Protein AF-A0A1E5LEK3-F1 (afdb_monomer_lite)

pLDDT: mean 75.71, std 10.26, range [44.03, 90.94]

Structure (mmCIF, N/CA/C/O backbone):
data_AF-A0A1E5LEK3-F1
#
_entry.id   AF-A0A1E5LEK3-F1
#
loop_
_atom_site.group_PDB
_atom_site.id
_atom_site.type_symbol
_atom_site.label_atom_id
_atom_site.label_alt_id
_atom_site.label_comp_id
_atom_site.label_asym_id
_atom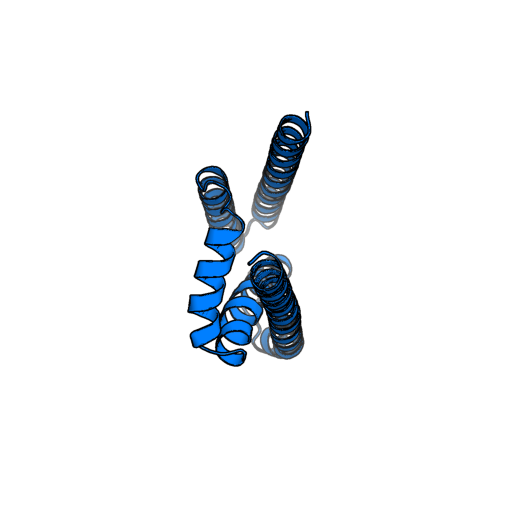_site.label_entity_id
_atom_site.label_seq_id
_atom_site.pdbx_PDB_ins_code
_atom_site.Cartn_x
_atom_site.Cartn_y
_atom_site.Cartn_z
_atom_site.occupancy
_atom_site.B_iso_or_equiv
_atom_site.auth_seq_id
_atom_site.auth_comp_id
_atom_site.auth_asym_id
_atom_site.auth_atom_id
_atom_site.pdbx_PDB_model_num
ATOM 1 N N . MET A 1 1 ? -7.089 25.738 23.384 1.00 48.09 1 MET A N 1
ATOM 2 C CA . MET A 1 1 ? -5.657 25.669 22.978 1.00 48.09 1 MET A CA 1
ATOM 3 C C . MET A 1 1 ? -5.224 24.361 22.296 1.00 48.09 1 MET A C 1
ATOM 5 O O . MET A 1 1 ? -4.418 24.438 21.376 1.00 48.09 1 MET A O 1
ATOM 9 N N . LYS A 1 2 ? -5.741 23.174 22.674 1.00 44.03 2 LYS A N 1
ATOM 10 C CA . LYS A 1 2 ? -5.354 21.883 22.052 1.00 44.03 2 LYS A CA 1
ATOM 11 C C . LYS A 1 2 ? -5.644 21.778 20.539 1.00 44.03 2 LYS A C 1
ATOM 13 O O . LYS A 1 2 ? -4.846 21.173 19.832 1.00 44.03 2 LYS A O 1
ATOM 18 N N . SER A 1 3 ? -6.705 22.406 20.011 1.00 48.34 3 SER A N 1
ATOM 19 C CA . SER A 1 3 ? -7.046 22.269 18.579 1.00 48.34 3 SER A CA 1
ATOM 20 C C . SER A 1 3 ? -6.080 23.002 17.631 1.00 48.34 3 SER A C 1
ATOM 22 O O . SER A 1 3 ? -5.725 22.443 16.598 1.00 48.34 3 SER A O 1
ATOM 24 N N . LYS A 1 4 ? -5.547 24.182 18.001 1.00 53.47 4 LYS A N 1
ATOM 25 C CA . LYS A 1 4 ? -4.559 24.920 17.179 1.00 53.47 4 LYS A CA 1
ATOM 26 C C . LYS A 1 4 ? -3.257 24.130 16.969 1.00 53.47 4 LYS A C 1
ATOM 28 O O . LYS A 1 4 ? -2.760 24.084 15.847 1.00 53.47 4 LYS A O 1
ATOM 33 N N . LYS A 1 5 ? -2.733 23.451 18.004 1.00 55.53 5 LYS A N 1
ATOM 34 C CA . LYS A 1 5 ? -1.518 22.610 17.890 1.00 55.53 5 LYS A CA 1
ATOM 35 C C . LYS A 1 5 ? -1.713 21.419 16.940 1.00 55.53 5 LYS A C 1
ATOM 37 O O . LYS A 1 5 ? -0.793 21.076 16.203 1.00 55.53 5 LYS A O 1
ATOM 42 N N . ILE A 1 6 ? -2.908 20.820 16.914 1.00 57.25 6 ILE A N 1
ATOM 43 C CA . ILE A 1 6 ? -3.228 19.684 16.031 1.00 57.25 6 ILE A CA 1
ATOM 44 C C . ILE A 1 6 ? -3.260 20.129 14.561 1.00 57.25 6 ILE A C 1
ATOM 46 O O . ILE A 1 6 ? -2.740 19.426 13.695 1.00 57.25 6 ILE A O 1
ATOM 50 N N . THR A 1 7 ? -3.811 21.311 14.274 1.00 62.56 7 THR A N 1
ATOM 51 C CA . THR A 1 7 ? -3.875 21.854 12.908 1.00 62.56 7 THR A CA 1
ATOM 52 C C . THR A 1 7 ? -2.491 22.206 12.360 1.00 62.56 7 THR A C 1
ATOM 54 O O . THR A 1 7 ? -2.201 21.908 11.203 1.00 62.56 7 THR A O 1
ATOM 57 N N . VAL A 1 8 ? -1.610 22.777 13.190 1.00 66.62 8 VAL A N 1
ATOM 58 C CA . VAL A 1 8 ? -0.225 23.094 12.795 1.00 66.62 8 VAL A CA 1
ATOM 59 C C . VAL A 1 8 ? 0.570 21.817 12.521 1.00 66.62 8 VAL A C 1
ATOM 61 O O . VAL A 1 8 ? 1.181 21.707 11.463 1.00 66.62 8 VAL A O 1
ATOM 64 N N . ARG A 1 9 ? 0.492 20.810 13.404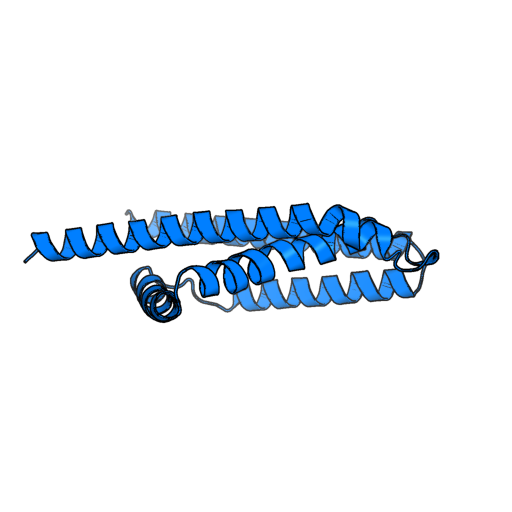 1.00 61.09 9 ARG A N 1
ATOM 65 C CA . ARG A 1 9 ? 1.206 19.534 13.216 1.00 61.09 9 ARG A CA 1
ATOM 66 C C . ARG A 1 9 ? 0.786 18.834 11.920 1.00 61.09 9 ARG A C 1
ATOM 68 O O . ARG A 1 9 ? 1.645 18.373 11.182 1.00 61.09 9 ARG A O 1
ATOM 75 N N . LYS A 1 10 ? -0.514 18.839 11.595 1.00 63.12 10 LYS A N 1
ATOM 76 C CA . LYS A 1 10 ? -1.032 18.290 10.329 1.00 63.12 10 LYS A CA 1
ATOM 77 C C . LYS A 1 10 ? -0.509 19.033 9.098 1.00 63.12 10 LYS A C 1
ATOM 79 O O . LYS A 1 10 ? -0.123 18.374 8.140 1.00 63.12 10 LYS A O 1
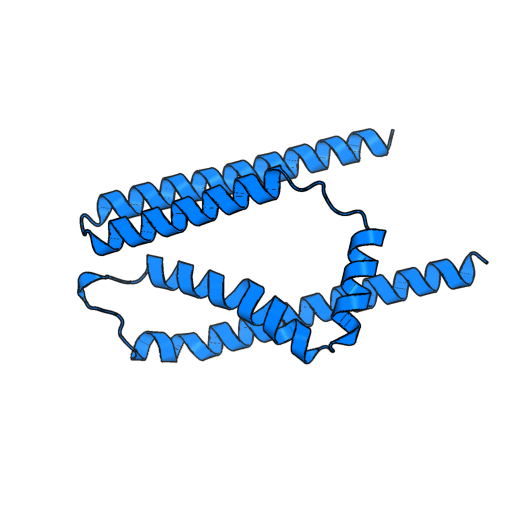ATOM 84 N N . LYS A 1 11 ? -0.460 20.372 9.120 1.00 68.81 11 LYS A N 1
ATOM 85 C CA . LYS A 1 11 ? 0.107 21.165 8.013 1.00 68.81 11 LYS A CA 1
ATOM 86 C C . LYS A 1 11 ? 1.595 20.878 7.809 1.00 68.81 11 LYS A C 1
ATOM 88 O O . LYS A 1 11 ? 2.017 20.706 6.674 1.00 68.81 11 LYS A O 1
ATOM 93 N N . VAL A 1 12 ? 2.360 20.765 8.897 1.00 71.56 12 VAL A N 1
ATOM 94 C CA . VAL A 1 12 ? 3.796 20.446 8.843 1.00 71.56 12 VAL A CA 1
ATOM 95 C C . VAL A 1 12 ? 4.028 19.047 8.270 1.00 71.56 12 VAL A C 1
ATOM 97 O O . VAL A 1 12 ? 4.813 18.907 7.341 1.00 71.56 12 VAL A O 1
ATOM 100 N N . THR A 1 13 ? 3.309 18.021 8.739 1.00 70.56 13 THR A N 1
ATOM 101 C CA . THR A 1 13 ? 3.428 16.659 8.183 1.00 70.56 13 THR A CA 1
ATOM 102 C C . THR A 1 13 ? 3.081 16.618 6.695 1.00 70.56 13 THR A C 1
ATOM 104 O O . THR A 1 13 ? 3.735 15.931 5.920 1.00 70.56 13 THR A O 1
ATOM 107 N N . TRP A 1 14 ? 2.071 17.376 6.277 1.00 68.69 14 TRP A N 1
ATOM 108 C CA . TRP A 1 14 ? 1.647 17.429 4.882 1.00 68.69 14 TRP A CA 1
ATOM 109 C C . TRP A 1 14 ? 2.650 18.175 3.990 1.00 68.69 14 TRP A C 1
ATOM 111 O O . TRP A 1 14 ? 2.920 17.735 2.873 1.00 68.69 14 TRP A O 1
ATOM 121 N N . PHE A 1 15 ? 3.257 19.249 4.503 1.00 73.56 15 PHE A N 1
ATOM 122 C CA . PHE A 1 15 ? 4.357 19.952 3.842 1.00 73.56 15 PHE A CA 1
ATOM 123 C C . PHE A 1 15 ? 5.587 19.048 3.688 1.00 73.56 15 PHE A C 1
ATOM 125 O O . PHE A 1 15 ? 6.107 18.922 2.585 1.00 73.56 15 PHE A O 1
ATOM 132 N N . ILE A 1 16 ? 5.989 18.347 4.755 1.00 74.38 16 ILE A N 1
ATOM 133 C CA . ILE A 1 16 ? 7.103 17.387 4.727 1.00 74.38 16 ILE A CA 1
ATOM 134 C C . ILE A 1 16 ? 6.830 16.270 3.713 1.00 74.38 16 ILE A C 1
ATOM 136 O O . ILE A 1 16 ? 7.683 15.987 2.881 1.00 74.38 16 ILE A O 1
ATOM 140 N N . ASN A 1 17 ? 5.632 15.677 3.718 1.00 67.75 17 ASN A N 1
ATOM 141 C CA . ASN A 1 17 ? 5.278 14.629 2.757 1.00 67.75 17 ASN A CA 1
ATOM 142 C C . ASN A 1 17 ? 5.312 15.140 1.311 1.00 67.75 17 ASN A C 1
ATOM 144 O O . ASN A 1 17 ? 5.811 14.446 0.433 1.00 67.75 17 ASN A O 1
ATOM 148 N N . SER A 1 18 ? 4.820 16.355 1.063 1.00 70.12 18 SER A N 1
ATOM 149 C CA . SER A 1 18 ? 4.853 16.960 -0.275 1.00 70.12 18 SER A CA 1
ATOM 150 C C . SER A 1 18 ? 6.288 17.222 -0.736 1.00 70.12 18 SER A C 1
ATOM 152 O O . SER A 1 18 ? 6.616 16.955 -1.888 1.00 70.12 18 SER A O 1
ATOM 154 N N . LEU A 1 19 ? 7.153 17.679 0.175 1.00 78.00 19 LEU A N 1
ATOM 155 C CA . LEU A 1 19 ? 8.571 17.905 -0.092 1.00 78.00 19 LEU A CA 1
ATOM 156 C C . LEU A 1 19 ? 9.308 16.595 -0.398 1.00 78.00 19 LEU A C 1
ATOM 158 O O . LEU A 1 19 ? 10.063 16.538 -1.362 1.00 78.00 19 LEU A O 1
ATOM 162 N N . ILE A 1 20 ? 9.057 15.534 0.375 1.00 74.25 20 ILE A N 1
ATOM 163 C CA . ILE A 1 20 ? 9.640 14.207 0.131 1.00 74.25 20 ILE A CA 1
ATOM 164 C C . ILE A 1 20 ? 9.240 13.705 -1.257 1.00 74.25 20 ILE A C 1
ATOM 166 O O . ILE A 1 20 ? 10.104 13.289 -2.021 1.00 74.25 20 ILE A O 1
ATOM 170 N N . ILE A 1 21 ? 7.955 13.781 -1.620 1.00 71.25 21 ILE A N 1
ATOM 171 C CA . ILE A 1 21 ? 7.515 13.289 -2.932 1.00 71.25 21 ILE A CA 1
ATOM 172 C C . ILE A 1 21 ? 8.086 14.156 -4.066 1.00 71.25 21 ILE A C 1
ATOM 174 O O . ILE A 1 21 ? 8.485 13.618 -5.095 1.00 71.25 21 ILE A O 1
ATOM 178 N N . PHE A 1 22 ? 8.194 15.475 -3.875 1.00 75.69 22 PHE A N 1
ATOM 179 C CA . PHE A 1 22 ? 8.855 16.357 -4.839 1.00 75.69 22 PHE A CA 1
ATOM 180 C C . PHE A 1 22 ? 10.328 15.979 -5.052 1.00 75.69 22 PHE A C 1
ATOM 182 O O . PHE A 1 22 ? 10.763 15.851 -6.194 1.00 75.69 22 PHE A O 1
ATOM 189 N N . LEU A 1 23 ? 11.079 15.730 -3.974 1.00 78.12 23 LEU A N 1
ATOM 190 C CA . LEU A 1 23 ? 12.466 15.262 -4.059 1.00 78.12 23 LEU A CA 1
ATOM 191 C C . LEU A 1 23 ? 12.568 13.920 -4.792 1.00 78.12 23 LEU A C 1
ATOM 193 O O . LEU A 1 23 ? 13.448 13.755 -5.633 1.00 78.12 23 LEU A O 1
ATOM 197 N N . PHE A 1 24 ? 11.637 12.996 -4.538 1.00 73.00 24 PHE A N 1
ATOM 198 C CA . PHE A 1 24 ? 11.551 11.743 -5.287 1.00 73.00 24 PHE A CA 1
ATOM 199 C C . PHE A 1 24 ? 11.329 11.991 -6.783 1.00 73.00 24 PHE A C 1
ATOM 201 O O . PHE A 1 24 ? 12.047 11.415 -7.587 1.00 73.00 24 PHE A O 1
ATOM 208 N N . ILE A 1 25 ? 10.412 12.879 -7.178 1.00 72.88 25 ILE A N 1
ATOM 209 C CA . ILE A 1 25 ? 10.182 13.206 -8.598 1.00 72.88 25 ILE A CA 1
ATOM 210 C C . ILE A 1 25 ? 11.452 13.757 -9.257 1.00 72.88 25 ILE A C 1
ATOM 212 O O . ILE A 1 25 ? 11.791 13.348 -10.365 1.00 72.88 25 ILE A O 1
ATOM 216 N N . VAL A 1 26 ? 12.168 14.657 -8.578 1.00 76.19 26 VAL A N 1
ATOM 217 C CA . VAL A 1 26 ? 13.419 15.229 -9.098 1.00 76.19 26 VAL A CA 1
ATOM 218 C C . VAL A 1 26 ? 14.487 14.149 -9.276 1.00 76.19 26 VAL A C 1
ATOM 220 O O . VAL A 1 26 ? 15.145 14.116 -10.315 1.00 76.19 26 VAL A O 1
ATOM 223 N N . LEU A 1 27 ? 14.633 13.241 -8.306 1.00 74.25 27 LEU A N 1
ATOM 224 C CA . LEU A 1 27 ? 15.548 12.101 -8.415 1.00 74.25 27 LEU A CA 1
ATOM 225 C C . LEU A 1 27 ? 15.161 11.179 -9.578 1.00 74.25 27 LEU A C 1
ATOM 227 O O . LEU A 1 27 ? 16.013 10.844 -10.391 1.00 74.25 27 LEU A O 1
ATOM 231 N N . PHE A 1 28 ? 13.876 10.846 -9.715 1.00 69.62 28 PHE A N 1
ATOM 232 C CA . PHE A 1 28 ? 13.351 10.019 -10.806 1.00 69.62 28 PHE A CA 1
ATOM 233 C C . PHE A 1 28 ? 13.632 10.621 -12.189 1.00 69.62 28 PHE A C 1
ATOM 235 O O . PHE A 1 28 ? 14.085 9.920 -13.092 1.00 69.62 28 PHE A O 1
ATOM 242 N N . LEU A 1 29 ? 13.389 11.924 -12.360 1.00 70.62 29 LEU A N 1
ATOM 243 C CA . LEU A 1 29 ? 13.663 12.617 -13.620 1.00 70.62 29 LEU A CA 1
ATOM 244 C C . LEU A 1 29 ? 15.166 12.689 -13.914 1.00 70.62 29 LEU A C 1
ATOM 246 O O . LEU A 1 29 ? 15.563 12.533 -15.066 1.00 70.62 29 LEU A O 1
ATOM 250 N N . ARG A 1 30 ? 16.006 12.890 -12.889 1.00 76.38 30 ARG A N 1
ATOM 251 C CA . ARG A 1 30 ? 17.468 12.907 -13.039 1.00 76.38 30 ARG A CA 1
ATOM 252 C C . ARG A 1 30 ? 18.010 11.552 -13.494 1.00 76.38 30 ARG A C 1
ATOM 254 O O . ARG A 1 30 ? 18.782 11.526 -14.445 1.00 76.38 30 ARG A O 1
ATOM 261 N N . GLU A 1 31 ? 17.596 10.459 -12.855 1.00 69.75 31 GLU A N 1
ATOM 262 C CA . GLU A 1 31 ? 18.023 9.102 -13.233 1.00 69.75 31 GLU A CA 1
ATOM 263 C C . GLU A 1 31 ? 17.554 8.742 -14.652 1.00 69.75 31 GLU A C 1
ATOM 265 O O . GLU A 1 31 ? 18.332 8.234 -15.460 1.00 69.75 31 GLU A O 1
ATOM 270 N N . GLY A 1 32 ? 16.315 9.099 -15.012 1.00 66.38 32 GLY A N 1
ATOM 271 C CA . GLY A 1 32 ? 15.807 8.883 -16.368 1.00 66.38 32 GLY A CA 1
ATOM 272 C C . GLY A 1 32 ? 16.566 9.655 -17.448 1.00 66.38 32 GLY A C 1
ATOM 273 O O . GLY A 1 32 ? 16.802 9.114 -18.526 1.00 66.38 32 GLY A O 1
ATOM 274 N N . LEU A 1 33 ? 17.003 10.884 -17.155 1.00 69.88 33 LEU A N 1
ATOM 275 C CA . LEU A 1 33 ? 17.848 11.673 -18.059 1.00 69.88 33 LEU A CA 1
ATOM 276 C C . LEU A 1 33 ? 19.279 11.121 -18.170 1.00 69.88 33 LEU A C 1
ATOM 278 O O . LEU A 1 33 ? 19.912 11.304 -19.205 1.00 69.88 33 LEU A O 1
ATOM 282 N N . GLN A 1 34 ? 19.794 10.454 -17.132 1.00 72.94 34 GLN A N 1
ATOM 283 C CA . GLN A 1 34 ? 21.147 9.887 -17.132 1.00 72.94 34 GLN A CA 1
ATOM 284 C C . GLN A 1 34 ? 21.255 8.570 -17.905 1.00 72.94 34 GLN A C 1
ATOM 286 O O . GLN A 1 34 ? 22.272 8.353 -18.562 1.00 72.94 34 GLN A O 1
ATOM 291 N N . LYS A 1 35 ? 20.225 7.710 -17.872 1.00 68.88 35 LYS A N 1
ATOM 292 C CA . LYS A 1 35 ? 20.262 6.416 -18.580 1.00 68.88 35 LYS A CA 1
ATOM 293 C C . LYS A 1 35 ? 20.241 6.548 -20.112 1.00 68.88 35 LYS A C 1
ATOM 295 O O . LYS A 1 35 ? 20.652 5.614 -20.784 1.00 68.88 35 LYS A O 1
ATOM 300 N N . ASN A 1 36 ? 19.807 7.691 -20.662 1.00 65.50 36 ASN A N 1
ATOM 301 C CA . ASN A 1 36 ? 19.828 8.024 -22.101 1.00 65.50 36 ASN A CA 1
ATOM 302 C C . ASN A 1 36 ? 19.214 6.949 -23.037 1.00 65.50 36 ASN A C 1
ATOM 304 O O . ASN A 1 36 ? 19.480 6.929 -24.237 1.00 65.50 36 ASN A O 1
ATOM 308 N N . ASP A 1 37 ? 18.377 6.072 -22.480 1.00 69.62 37 ASP A N 1
ATOM 309 C CA . ASP A 1 37 ? 17.662 4.993 -23.152 1.00 69.62 37 ASP A CA 1
ATOM 310 C C . ASP A 1 37 ? 16.159 5.340 -23.196 1.00 69.62 37 ASP A C 1
ATOM 312 O O . ASP A 1 37 ? 15.583 5.711 -22.163 1.00 69.62 37 ASP A O 1
ATOM 316 N N . PRO A 1 38 ? 15.496 5.254 -24.365 1.00 69.50 38 PRO A N 1
ATOM 317 C CA . PRO A 1 38 ? 14.120 5.721 -24.533 1.00 69.50 38 PRO A CA 1
ATOM 318 C C . PRO A 1 38 ? 13.098 4.934 -23.699 1.00 69.50 38 PRO A C 1
ATOM 320 O O . PRO A 1 38 ? 12.086 5.510 -23.287 1.00 69.50 38 PRO A O 1
ATOM 323 N N . VAL A 1 39 ? 13.353 3.653 -23.406 1.00 66.88 39 VAL A N 1
ATOM 324 C CA . VAL A 1 39 ? 12.471 2.817 -22.573 1.00 66.88 39 VAL A CA 1
ATOM 325 C C . VAL A 1 39 ? 12.574 3.244 -21.111 1.00 66.88 39 VAL A C 1
ATOM 327 O O . VAL A 1 39 ? 11.555 3.446 -20.445 1.00 66.88 39 VAL A O 1
ATOM 330 N N . SER A 1 40 ? 13.797 3.475 -20.641 1.00 67.25 40 SER A N 1
ATOM 331 C CA . SER A 1 40 ? 14.075 4.005 -19.305 1.00 67.25 40 SER A CA 1
ATOM 332 C C . SER A 1 40 ? 13.411 5.373 -19.112 1.00 67.25 40 SER A C 1
ATOM 334 O O . SER A 1 40 ? 12.684 5.591 -18.141 1.00 67.25 40 SER A O 1
ATOM 336 N N . LEU A 1 41 ? 13.581 6.282 -20.077 1.00 70.31 41 LEU A N 1
ATOM 337 C CA . LEU A 1 41 ? 13.001 7.629 -20.052 1.00 70.31 41 LEU A CA 1
ATOM 338 C C . LEU A 1 41 ? 11.465 7.588 -19.978 1.00 70.31 41 LEU A C 1
ATOM 340 O O . LEU A 1 41 ? 10.865 8.296 -19.164 1.00 70.31 41 LEU A O 1
ATOM 344 N N . PHE A 1 42 ? 10.829 6.710 -20.763 1.00 72.94 42 PHE A N 1
ATOM 345 C CA . PHE A 1 42 ? 9.380 6.498 -20.728 1.00 72.94 42 PHE A CA 1
ATOM 346 C C . PHE A 1 42 ? 8.899 5.940 -19.379 1.00 72.94 42 PHE A C 1
ATOM 348 O O . PHE A 1 42 ? 7.891 6.410 -18.837 1.00 72.94 42 PHE A O 1
ATOM 355 N N . PHE A 1 43 ? 9.623 4.974 -18.806 1.00 71.00 43 PHE A N 1
ATOM 356 C CA . PHE A 1 43 ? 9.302 4.389 -17.505 1.00 71.00 43 PHE A CA 1
ATOM 357 C C . PHE A 1 43 ? 9.370 5.434 -16.382 1.00 71.00 43 PHE A C 1
ATOM 359 O O . PHE A 1 43 ? 8.378 5.644 -15.675 1.00 71.00 43 PHE A O 1
ATOM 366 N N . TYR A 1 44 ? 10.489 6.154 -16.253 1.00 71.94 44 TYR A N 1
ATOM 367 C CA . TYR A 1 44 ? 10.657 7.167 -15.204 1.00 71.94 44 TYR A CA 1
ATOM 368 C C . TYR A 1 44 ? 9.674 8.333 -15.359 1.00 71.94 44 TYR A C 1
ATOM 370 O O . TYR A 1 44 ? 9.134 8.810 -14.357 1.00 71.94 44 TYR A O 1
ATOM 378 N N . PHE A 1 45 ? 9.370 8.754 -16.593 1.00 76.12 45 PHE A N 1
ATOM 379 C CA . PHE A 1 45 ? 8.349 9.773 -16.846 1.00 76.12 45 PHE A CA 1
ATOM 380 C C . PHE A 1 45 ? 6.955 9.300 -16.411 1.00 76.12 45 PHE A C 1
ATOM 382 O O . PHE A 1 45 ? 6.247 10.021 -15.705 1.00 76.12 45 PHE A O 1
ATOM 389 N N . THR A 1 46 ?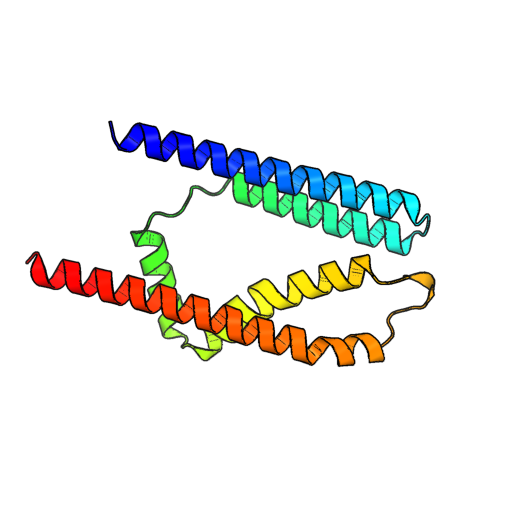 6.579 8.065 -16.757 1.00 77.31 46 THR A N 1
ATOM 390 C CA . THR A 1 46 ? 5.287 7.474 -16.372 1.00 77.31 46 THR A CA 1
ATOM 391 C C . THR A 1 46 ? 5.153 7.366 -14.854 1.00 77.31 46 THR A C 1
ATOM 393 O O . THR A 1 46 ? 4.141 7.792 -14.288 1.00 77.31 46 THR A O 1
ATOM 396 N N . VAL A 1 47 ? 6.186 6.867 -14.167 1.00 75.44 47 VAL A N 1
ATOM 397 C CA . VAL A 1 47 ? 6.200 6.799 -12.698 1.00 75.44 47 VAL A CA 1
ATOM 398 C C . VAL A 1 47 ? 6.126 8.202 -12.088 1.00 75.44 47 VAL A C 1
ATOM 400 O O . VAL A 1 47 ? 5.338 8.423 -11.167 1.00 75.44 47 VAL A O 1
ATOM 403 N N . GLY A 1 48 ? 6.856 9.177 -12.638 1.00 75.00 48 GLY A N 1
ATOM 404 C CA . GLY A 1 48 ? 6.796 10.578 -12.217 1.00 75.00 48 GLY A CA 1
ATOM 405 C C . GLY A 1 48 ? 5.385 11.170 -12.310 1.00 75.00 48 GLY A C 1
ATOM 406 O O . GLY A 1 48 ? 4.891 11.749 -11.340 1.00 75.00 48 GLY A O 1
ATOM 407 N N . VAL A 1 49 ? 4.688 10.965 -13.432 1.00 80.38 49 VAL A N 1
ATOM 408 C CA . VAL A 1 49 ? 3.299 11.424 -13.627 1.00 80.38 49 VAL A CA 1
ATOM 409 C C . VAL A 1 49 ? 2.338 10.754 -12.638 1.00 80.38 49 VAL A C 1
ATOM 411 O O . VAL A 1 49 ? 1.459 11.423 -12.077 1.00 80.38 49 VAL A O 1
ATOM 414 N N . ILE A 1 50 ? 2.508 9.455 -12.372 1.00 79.62 50 ILE A N 1
ATOM 415 C CA . ILE A 1 50 ? 1.712 8.730 -11.370 1.00 79.62 50 ILE A CA 1
ATOM 416 C C . ILE A 1 50 ? 1.950 9.318 -9.973 1.00 79.62 50 ILE A C 1
ATOM 418 O O . ILE A 1 50 ? 0.986 9.607 -9.260 1.00 79.62 50 ILE A O 1
ATOM 422 N N . LEU A 1 51 ? 3.207 9.558 -9.590 1.00 74.56 51 LEU A N 1
ATOM 423 C CA . LEU A 1 51 ? 3.562 10.151 -8.297 1.00 74.56 51 LEU A CA 1
ATOM 424 C C . LEU A 1 51 ? 2.983 11.563 -8.136 1.00 74.56 51 LEU A C 1
ATOM 426 O O . LEU A 1 51 ? 2.385 11.865 -7.101 1.00 74.56 51 LEU A O 1
ATOM 430 N N . ILE A 1 52 ? 3.071 12.401 -9.172 1.00 75.94 52 ILE A N 1
ATOM 431 C CA . ILE A 1 52 ? 2.459 13.740 -9.197 1.00 75.94 52 ILE A CA 1
ATOM 432 C C . ILE A 1 52 ? 0.938 13.643 -9.026 1.00 75.94 52 ILE A C 1
ATOM 434 O O . ILE A 1 52 ? 0.345 14.363 -8.218 1.00 75.94 52 ILE A O 1
ATOM 438 N N . SER A 1 53 ? 0.292 12.717 -9.732 1.00 76.81 53 SER A N 1
ATOM 439 C CA . SER A 1 53 ? -1.154 12.497 -9.625 1.00 76.81 53 SER A CA 1
ATOM 440 C C . SER A 1 53 ? -1.563 12.057 -8.214 1.00 76.81 53 SER A C 1
ATOM 442 O O . SER A 1 53 ? -2.575 12.523 -7.677 1.00 76.81 53 SER A O 1
ATOM 444 N N . LEU A 1 54 ? -0.760 11.199 -7.575 1.00 72.88 54 LEU A N 1
ATOM 445 C CA . LEU A 1 54 ? -0.953 10.780 -6.185 1.00 72.88 54 LEU A CA 1
ATOM 446 C C . LEU A 1 54 ? -0.768 11.941 -5.203 1.00 72.88 54 LEU A C 1
ATOM 448 O O . LEU A 1 54 ? -1.554 12.037 -4.256 1.00 72.88 54 LEU A O 1
ATOM 452 N N . ILE A 1 55 ? 0.187 12.848 -5.447 1.00 71.75 55 ILE A N 1
ATOM 453 C CA . ILE A 1 55 ? 0.313 14.095 -4.680 1.00 71.75 55 ILE A CA 1
ATOM 454 C C . ILE A 1 55 ? -0.977 14.884 -4.803 1.00 71.75 55 ILE A C 1
ATOM 456 O O . ILE A 1 55 ? -1.636 15.080 -3.792 1.00 71.75 55 ILE A O 1
ATOM 460 N N . PHE A 1 56 ? -1.399 15.276 -6.007 1.00 73.44 56 PHE A N 1
ATOM 461 C CA . PHE A 1 56 ? -2.602 16.101 -6.177 1.00 73.44 56 PHE A CA 1
ATOM 462 C C . PHE A 1 56 ? -3.843 15.475 -5.533 1.00 73.44 56 PHE A C 1
ATOM 464 O O . PHE A 1 56 ? -4.632 16.168 -4.884 1.00 73.44 56 PHE A O 1
ATOM 471 N N . LYS A 1 57 ? -3.991 14.150 -5.634 1.00 74.38 57 LYS A N 1
ATOM 472 C CA . LYS A 1 57 ? -5.066 13.410 -4.965 1.00 74.38 57 LYS A CA 1
ATOM 473 C C . LYS A 1 57 ? -4.944 13.456 -3.437 1.00 74.38 57 LYS A C 1
ATOM 475 O O . LYS A 1 57 ? -5.950 13.656 -2.756 1.00 74.38 57 LYS A O 1
ATOM 480 N N . SER A 1 58 ? -3.735 13.308 -2.898 1.00 65.94 58 SER A N 1
ATOM 481 C CA . SER A 1 58 ? -3.437 13.477 -1.469 1.00 65.94 58 SER A CA 1
ATOM 482 C C . SER A 1 58 ? -3.694 14.912 -1.001 1.00 65.94 58 SER A C 1
ATOM 484 O O . SER A 1 58 ? -4.212 15.117 0.099 1.00 65.94 58 SER A O 1
ATOM 486 N N . LEU A 1 59 ? -3.413 15.907 -1.854 1.00 67.06 59 LEU A N 1
ATOM 487 C CA . LEU A 1 59 ? -3.617 17.309 -1.516 1.00 67.06 59 LEU A CA 1
ATOM 488 C C . LEU A 1 59 ? -5.112 17.679 -1.468 1.00 67.06 59 LEU A C 1
ATOM 490 O O . LEU A 1 59 ? -5.549 18.466 -0.628 1.00 67.06 59 LEU A O 1
ATOM 494 N N . LYS A 1 60 ? -5.915 17.104 -2.368 1.00 67.56 60 LYS A N 1
ATOM 495 C CA . LYS A 1 60 ? -7.350 17.403 -2.497 1.00 67.56 60 LYS A CA 1
ATOM 496 C C . LYS A 1 60 ? -8.211 16.709 -1.435 1.00 67.56 60 LYS A C 1
ATOM 498 O O . LYS A 1 60 ? -9.282 17.208 -1.084 1.00 67.56 60 LYS A O 1
ATOM 503 N N . ASN A 1 61 ? -7.769 15.563 -0.919 1.00 66.06 61 ASN A N 1
ATOM 504 C CA . ASN A 1 61 ? -8.556 14.784 0.031 1.00 66.06 61 ASN A CA 1
ATOM 505 C C . ASN A 1 61 ? -8.465 15.367 1.448 1.00 66.06 61 ASN A C 1
ATOM 507 O O . ASN A 1 61 ? -7.402 15.401 2.067 1.00 66.06 61 ASN A O 1
ATOM 511 N N . LYS A 1 62 ? -9.615 15.778 2.000 1.00 69.25 62 LYS A N 1
ATOM 512 C CA . LYS A 1 62 ? -9.716 16.121 3.424 1.00 69.25 62 LYS A CA 1
ATOM 513 C C . LYS A 1 62 ? -9.322 14.892 4.259 1.00 69.25 62 LYS A C 1
ATOM 515 O O . LYS A 1 62 ? -9.781 13.791 3.953 1.00 69.25 62 LYS A O 1
ATOM 520 N N . PRO A 1 63 ? -8.505 15.055 5.314 1.00 66.81 63 PRO A N 1
ATOM 521 C CA . PRO A 1 63 ? -8.136 13.940 6.174 1.00 66.81 63 PRO A CA 1
ATOM 522 C C . PRO A 1 63 ? -9.393 13.366 6.829 1.00 66.81 63 PRO A C 1
ATOM 524 O O . PRO A 1 63 ? -10.124 14.093 7.502 1.00 66.81 63 PRO A O 1
ATOM 527 N N . GLU A 1 64 ? -9.628 12.071 6.630 1.00 77.44 64 GLU A N 1
ATOM 528 C CA . GLU A 1 64 ? -10.789 11.373 7.183 1.00 77.44 64 GLU A CA 1
ATOM 529 C C . GLU A 1 64 ? -10.827 11.489 8.711 1.00 77.44 64 GLU A C 1
ATOM 531 O O . GLU A 1 64 ? -9.802 11.354 9.403 1.00 77.44 64 GLU A O 1
ATOM 536 N N . THR A 1 65 ? -12.022 11.723 9.256 1.00 83.31 65 THR A N 1
ATOM 537 C CA . THR A 1 65 ? -12.224 11.678 10.708 1.00 83.31 65 THR A CA 1
ATOM 538 C C . THR A 1 65 ? -12.003 10.255 11.228 1.00 83.31 65 THR A C 1
ATOM 540 O O . THR A 1 65 ? -11.945 9.285 10.467 1.00 83.31 65 THR A O 1
ATOM 543 N N . LYS A 1 66 ? -11.801 10.113 12.544 1.00 80.19 66 LYS A N 1
ATOM 544 C CA . LYS A 1 66 ? -11.630 8.792 13.165 1.00 80.19 66 LYS A CA 1
ATOM 545 C C . LYS A 1 66 ? -12.863 7.907 12.912 1.00 80.19 66 LYS A C 1
ATOM 547 O O . LYS A 1 66 ? -12.706 6.781 12.460 1.00 80.19 66 LYS A O 1
ATOM 552 N N . GLU A 1 67 ? -14.059 8.463 13.092 1.00 81.88 67 GLU A N 1
ATOM 553 C CA . GLU A 1 67 ? -15.340 7.784 12.848 1.00 81.88 67 GLU A CA 1
ATOM 554 C C . GLU A 1 67 ? -15.479 7.309 11.398 1.00 81.88 67 GLU A C 1
ATOM 556 O O . GLU A 1 67 ? -15.739 6.133 11.165 1.00 81.88 67 GLU A O 1
ATOM 561 N N . GLN A 1 68 ? -15.191 8.173 10.415 1.00 84.88 68 GLN A N 1
ATOM 562 C CA . GLN A 1 68 ? -15.236 7.798 8.995 1.00 84.88 68 GLN A CA 1
ATOM 563 C C . GLN A 1 68 ? -14.270 6.652 8.667 1.00 84.88 68 GLN A C 1
ATOM 565 O O . GLN A 1 68 ? -14.608 5.746 7.902 1.00 84.88 68 GLN A O 1
ATOM 570 N N . ARG A 1 69 ? -13.067 6.660 9.259 1.00 84.31 69 ARG A N 1
ATOM 571 C CA . ARG A 1 69 ? -12.098 5.566 9.094 1.00 84.31 69 ARG A CA 1
ATOM 572 C C . ARG A 1 69 ? -12.599 4.259 9.693 1.00 84.31 69 ARG A C 1
ATOM 574 O O . ARG A 1 69 ? -12.401 3.211 9.078 1.00 84.31 69 ARG A O 1
ATOM 581 N N . LEU A 1 70 ? -13.249 4.315 10.851 1.00 84.19 70 LEU A N 1
ATOM 582 C CA . LEU A 1 70 ? -13.815 3.149 11.527 1.00 84.19 70 LEU A CA 1
ATOM 583 C C . LEU A 1 70 ? -15.048 2.594 10.812 1.00 84.19 70 LEU A C 1
ATOM 585 O O . LEU A 1 70 ? -15.185 1.378 10.712 1.00 84.19 70 LEU A O 1
ATOM 589 N N . GLU A 1 71 ? -15.901 3.435 10.231 1.00 87.69 71 GLU A N 1
ATOM 590 C CA . GLU A 1 71 ? -17.002 2.974 9.375 1.00 87.69 71 GLU A CA 1
ATOM 591 C C . GLU A 1 71 ? -16.490 2.272 8.116 1.00 87.69 71 GLU A C 1
ATOM 593 O O . GLU A 1 71 ? -16.913 1.153 7.805 1.00 87.69 71 GLU A O 1
ATOM 598 N N . LYS A 1 72 ? -15.511 2.873 7.426 1.00 87.50 72 LYS A N 1
ATOM 599 C CA . LYS A 1 72 ? -14.846 2.233 6.281 1.00 87.50 72 LYS A CA 1
ATOM 600 C C . LYS A 1 72 ? -14.191 0.918 6.682 1.00 87.50 72 LYS A C 1
ATOM 602 O O . LYS A 1 72 ? -14.294 -0.067 5.953 1.00 87.50 72 LYS A O 1
ATOM 607 N N . TRP A 1 73 ? -13.550 0.889 7.847 1.00 86.69 73 TRP A N 1
ATOM 608 C CA . TRP A 1 73 ? -12.959 -0.324 8.390 1.00 86.69 73 TRP A CA 1
ATOM 609 C C . TRP A 1 73 ? -14.006 -1.408 8.647 1.00 86.69 73 TRP A C 1
ATOM 611 O O . TRP A 1 73 ? -13.819 -2.523 8.176 1.00 86.69 73 TRP A O 1
ATOM 621 N N . LYS A 1 74 ? -15.139 -1.095 9.288 1.00 88.44 74 LYS A N 1
ATOM 622 C CA . LYS A 1 74 ? -16.237 -2.052 9.523 1.00 88.44 74 LYS A CA 1
ATOM 623 C C . LYS A 1 74 ? -16.742 -2.684 8.223 1.00 88.44 74 LYS A C 1
ATOM 625 O O . LYS A 1 74 ? -16.993 -3.886 8.192 1.00 88.44 74 LYS A O 1
ATOM 630 N N . LEU A 1 75 ? -16.862 -1.902 7.147 1.00 89.25 75 LEU A N 1
ATOM 631 C CA . LEU A 1 75 ? -17.254 -2.412 5.826 1.00 89.25 75 LEU A CA 1
ATOM 632 C C . LEU A 1 75 ? -16.211 -3.367 5.237 1.00 89.25 75 LEU A C 1
ATOM 634 O O . LEU A 1 75 ? -16.565 -4.406 4.686 1.00 89.25 75 LEU A O 1
ATOM 638 N N . ILE A 1 76 ? -14.930 -3.027 5.366 1.00 86.12 76 ILE A N 1
ATOM 639 C CA . ILE A 1 76 ? -13.823 -3.856 4.877 1.00 86.12 76 ILE A CA 1
ATOM 640 C C . ILE A 1 76 ? -13.687 -5.133 5.717 1.00 86.12 76 ILE A C 1
ATOM 642 O O . ILE A 1 76 ? -13.509 -6.211 5.154 1.00 86.12 76 ILE A O 1
ATOM 646 N N . ARG A 1 77 ? -13.856 -5.036 7.039 1.00 86.88 77 ARG A N 1
ATOM 647 C CA . ARG A 1 77 ? -13.796 -6.152 7.991 1.00 86.88 77 ARG A CA 1
ATOM 648 C C . ARG A 1 77 ? -14.794 -7.255 7.648 1.00 86.88 77 ARG A C 1
ATOM 650 O O . ARG A 1 77 ? -14.454 -8.426 7.770 1.00 86.88 77 ARG A O 1
ATOM 657 N N . LYS A 1 78 ? -15.985 -6.904 7.139 1.00 89.62 78 LYS A N 1
ATOM 658 C CA . LYS A 1 78 ? -16.992 -7.880 6.669 1.00 89.62 78 LYS A CA 1
ATOM 659 C C . LYS A 1 78 ? -16.475 -8.813 5.568 1.00 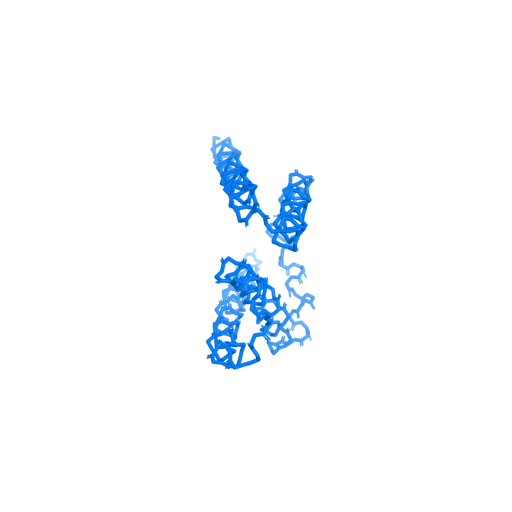89.62 78 LYS A C 1
ATOM 661 O O . LYS A 1 78 ? -17.011 -9.900 5.412 1.00 89.62 78 LYS A O 1
ATOM 666 N N . ARG A 1 79 ? -15.454 -8.401 4.810 1.00 88.75 79 ARG A N 1
ATOM 667 C CA . ARG A 1 79 ? -14.830 -9.220 3.756 1.00 88.75 79 ARG A CA 1
ATOM 668 C C . ARG A 1 79 ? -13.770 -10.187 4.299 1.00 88.75 79 ARG A C 1
ATOM 670 O O . ARG A 1 79 ? -13.290 -11.034 3.555 1.00 88.75 79 ARG A O 1
ATOM 677 N N . GLY A 1 80 ? -13.425 -10.074 5.581 1.00 89.81 80 GLY A N 1
ATOM 678 C CA . GLY A 1 80 ? -12.515 -10.975 6.278 1.00 89.81 80 GLY A CA 1
ATOM 679 C C . GLY A 1 80 ? -11.041 -10.573 6.215 1.00 89.81 80 GLY A C 1
ATOM 680 O O . GLY A 1 80 ? -10.613 -9.733 5.416 1.00 89.81 80 GLY A O 1
ATOM 681 N N . VAL A 1 81 ? -10.262 -11.215 7.088 1.00 89.88 81 VAL A N 1
ATOM 682 C CA . VAL A 1 81 ? -8.831 -10.947 7.288 1.00 89.88 81 VAL A CA 1
ATOM 683 C C . VAL A 1 81 ? -8.011 -11.241 6.034 1.00 89.88 81 VAL A C 1
ATOM 685 O O . VAL A 1 81 ? -7.225 -10.401 5.604 1.00 89.88 81 VAL A O 1
ATOM 688 N N . TYR A 1 82 ? -8.261 -12.378 5.377 1.00 88.88 82 TYR A N 1
ATOM 689 C CA . TYR A 1 82 ? -7.540 -12.773 4.167 1.00 88.88 82 TYR A CA 1
ATOM 690 C C . TYR A 1 82 ? -7.729 -11.755 3.042 1.00 88.88 82 TYR A C 1
ATOM 692 O O . TYR A 1 82 ? -6.750 -11.298 2.455 1.00 88.88 82 TYR A O 1
ATOM 700 N N . TYR A 1 83 ? -8.970 -11.317 2.799 1.00 90.94 83 TYR A N 1
ATOM 701 C CA . TYR A 1 83 ? -9.258 -10.293 1.797 1.00 90.94 83 TYR A CA 1
ATOM 702 C C . TYR A 1 83 ? -8.459 -9.011 2.053 1.00 90.94 83 TYR A C 1
ATOM 704 O O . TYR A 1 83 ? -7.883 -8.436 1.127 1.00 90.94 83 TYR A O 1
ATOM 712 N N . TYR A 1 84 ? -8.398 -8.558 3.306 1.00 89.88 84 TYR A N 1
ATOM 713 C CA . TYR A 1 84 ? -7.646 -7.358 3.652 1.00 89.88 84 TYR A CA 1
ATOM 714 C C . TYR A 1 84 ? -6.143 -7.539 3.470 1.00 89.88 84 TYR A C 1
ATOM 716 O O . TYR A 1 84 ? -5.499 -6.671 2.887 1.00 89.88 84 TYR A O 1
ATOM 724 N N . ILE A 1 85 ? -5.583 -8.655 3.932 1.00 88.44 85 ILE A N 1
ATOM 725 C CA . ILE A 1 85 ? -4.148 -8.917 3.825 1.00 88.44 85 ILE A CA 1
ATOM 726 C C . ILE A 1 85 ? -3.718 -8.945 2.354 1.00 88.44 85 ILE A C 1
ATOM 728 O O . ILE A 1 85 ? -2.758 -8.269 1.985 1.00 88.44 85 ILE A O 1
ATOM 732 N N . PHE A 1 86 ? -4.469 -9.635 1.494 1.00 87.56 86 PHE A N 1
ATOM 733 C CA . PHE A 1 86 ? -4.173 -9.674 0.062 1.00 87.56 86 PHE A CA 1
ATOM 734 C C . PHE A 1 86 ? -4.349 -8.306 -0.606 1.00 87.56 86 PHE A C 1
ATOM 736 O O . PHE A 1 86 ? -3.458 -7.832 -1.305 1.00 87.56 86 PHE A O 1
ATOM 743 N N . THR A 1 87 ? -5.480 -7.633 -0.394 1.00 86.81 87 THR A N 1
ATOM 744 C CA . THR A 1 87 ? -5.775 -6.398 -1.140 1.00 86.81 87 THR A CA 1
ATOM 745 C C . THR A 1 87 ? -5.054 -5.172 -0.600 1.00 86.81 87 THR A C 1
ATOM 747 O O . THR A 1 87 ? -4.592 -4.333 -1.369 1.00 86.81 87 THR A O 1
ATOM 750 N N . ARG A 1 88 ? -4.975 -5.028 0.721 1.00 83.62 88 ARG A N 1
ATOM 751 C CA . ARG A 1 88 ? -4.393 -3.855 1.374 1.00 83.62 88 ARG A CA 1
ATOM 752 C C . ARG A 1 88 ? -2.952 -4.071 1.783 1.00 83.62 88 ARG A C 1
ATOM 754 O O . ARG A 1 88 ? -2.247 -3.081 1.790 1.00 83.62 88 ARG A O 1
ATOM 761 N N . GLY A 1 89 ? -2.518 -5.294 2.082 1.00 86.69 89 GLY A N 1
ATOM 762 C CA . GLY A 1 89 ? -1.112 -5.620 2.340 1.00 86.69 89 GLY A CA 1
ATOM 763 C C . GLY A 1 89 ? -0.342 -5.852 1.043 1.00 86.69 89 GLY A C 1
ATOM 764 O O . GLY A 1 89 ? 0.398 -4.983 0.585 1.00 86.69 89 GLY A O 1
ATOM 765 N N . LEU A 1 90 ? -0.579 -7.006 0.419 1.00 84.38 90 LEU A N 1
ATOM 766 C CA . LEU A 1 90 ? 0.170 -7.480 -0.747 1.00 84.38 90 LEU A CA 1
ATOM 767 C C . LEU A 1 90 ? 0.039 -6.543 -1.958 1.00 84.38 90 LEU A C 1
ATOM 769 O O . LEU A 1 90 ? 1.031 -5.979 -2.417 1.00 84.38 90 LEU A O 1
ATOM 773 N N . LEU A 1 91 ? -1.187 -6.325 -2.439 1.00 83.56 91 LEU A N 1
ATOM 774 C CA . LEU A 1 91 ? -1.439 -5.452 -3.592 1.00 83.56 91 LEU A CA 1
ATOM 775 C C . LEU A 1 91 ? -1.277 -3.964 -3.252 1.00 83.56 91 LEU A C 1
ATOM 777 O O . LEU A 1 91 ? -0.965 -3.160 -4.124 1.00 83.56 91 LEU A O 1
ATOM 781 N N . GLY A 1 92 ? -1.517 -3.587 -1.994 1.00 78.56 92 GLY A N 1
ATOM 782 C CA . GLY A 1 92 ? -1.520 -2.190 -1.561 1.00 78.56 92 GLY A CA 1
ATOM 783 C C . GLY A 1 92 ? -0.135 -1.610 -1.275 1.00 78.56 92 GLY A C 1
ATOM 784 O O . GLY A 1 92 ? 0.070 -0.421 -1.515 1.00 78.56 92 GLY A O 1
ATOM 785 N N . TYR A 1 93 ? 0.798 -2.421 -0.771 1.00 76.25 93 TYR A N 1
ATOM 786 C CA . TYR A 1 93 ? 2.137 -1.969 -0.378 1.00 76.25 93 TYR A CA 1
ATOM 787 C C . TYR A 1 93 ? 3.233 -2.710 -1.136 1.00 76.25 93 TYR A C 1
ATOM 789 O O . TYR A 1 93 ? 4.056 -2.068 -1.782 1.00 76.25 93 TYR A O 1
ATOM 797 N N . SER A 1 94 ? 3.236 -4.042 -1.104 1.00 78.19 94 SER A N 1
ATOM 798 C CA . SER A 1 94 ? 4.373 -4.813 -1.616 1.00 78.19 94 SER A CA 1
ATOM 799 C C . SER A 1 94 ? 4.534 -4.751 -3.125 1.00 78.19 94 SER A C 1
ATOM 801 O O . SER A 1 94 ? 5.639 -4.506 -3.597 1.00 78.19 94 SER A O 1
ATOM 803 N N . VAL A 1 95 ? 3.453 -4.937 -3.885 1.00 78.62 95 VAL A N 1
ATOM 804 C CA . VAL A 1 95 ? 3.524 -4.926 -5.356 1.00 78.62 95 VAL A CA 1
ATOM 805 C C . VAL A 1 95 ? 3.979 -3.561 -5.899 1.00 78.62 95 VAL A C 1
ATOM 807 O O . VAL A 1 95 ? 4.907 -3.541 -6.705 1.00 78.62 95 VAL A O 1
ATOM 810 N N . PRO A 1 96 ? 3.429 -2.412 -5.453 1.00 75.38 96 PRO A N 1
ATOM 811 C CA . PRO A 1 96 ? 3.921 -1.105 -5.887 1.00 75.38 96 PRO A CA 1
AT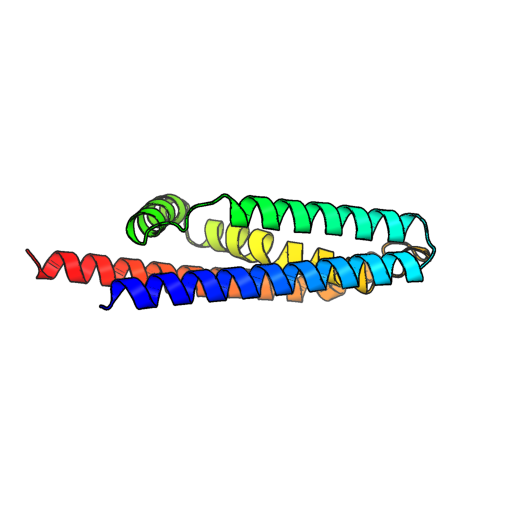OM 812 C C . PRO A 1 96 ? 5.382 -0.840 -5.510 1.00 75.38 96 PRO A C 1
ATOM 814 O O . PRO A 1 96 ? 6.132 -0.322 -6.332 1.00 75.38 96 PRO A O 1
ATOM 817 N N . ILE A 1 97 ? 5.792 -1.193 -4.284 1.00 74.62 97 ILE A N 1
ATOM 818 C CA . ILE A 1 97 ? 7.182 -1.014 -3.831 1.00 74.62 97 ILE A CA 1
ATOM 819 C C . ILE A 1 97 ? 8.125 -1.847 -4.692 1.00 74.62 97 ILE A C 1
ATOM 821 O O . ILE A 1 97 ? 9.167 -1.351 -5.110 1.00 74.62 97 ILE A O 1
ATOM 825 N N . TRP A 1 98 ? 7.742 -3.086 -4.988 1.00 78.00 98 TRP A N 1
ATOM 826 C CA . TRP A 1 98 ? 8.526 -3.954 -5.846 1.00 78.00 98 TRP A CA 1
ATOM 827 C C . TRP A 1 98 ? 8.651 -3.413 -7.269 1.00 78.00 98 TRP A C 1
ATOM 829 O O . TRP A 1 98 ? 9.763 -3.332 -7.769 1.00 78.00 98 TRP A O 1
ATOM 839 N N . LEU A 1 99 ? 7.553 -2.980 -7.897 1.00 73.75 99 LEU A N 1
ATOM 840 C CA . LEU A 1 99 ? 7.598 -2.400 -9.246 1.00 73.75 99 LEU A CA 1
ATOM 841 C C . LEU A 1 99 ? 8.525 -1.181 -9.317 1.00 73.75 99 LEU A C 1
ATOM 843 O O . LEU A 1 99 ? 9.225 -0.991 -10.309 1.00 73.75 99 LEU A O 1
ATOM 847 N N . ILE A 1 100 ? 8.542 -0.367 -8.259 1.00 71.12 100 ILE A N 1
ATOM 848 C CA . ILE A 1 100 ? 9.453 0.773 -8.147 1.00 71.12 100 ILE A CA 1
ATOM 849 C C . ILE A 1 100 ? 10.900 0.294 -7.998 1.00 71.12 100 ILE A C 1
ATOM 851 O O . ILE A 1 100 ? 11.756 0.754 -8.746 1.00 71.12 100 ILE A O 1
ATOM 855 N N . ALA A 1 101 ? 11.175 -0.620 -7.063 1.00 72.06 101 ALA A N 1
ATOM 856 C CA . ALA A 1 101 ? 12.521 -1.140 -6.813 1.00 72.06 101 ALA A CA 1
ATOM 857 C C . ALA A 1 101 ? 13.104 -1.832 -8.053 1.00 72.06 101 ALA A C 1
ATOM 859 O O . ALA A 1 101 ? 14.220 -1.530 -8.462 1.00 72.06 101 ALA A O 1
ATOM 860 N N . TRP A 1 102 ? 12.302 -2.678 -8.697 1.00 73.25 102 TRP A N 1
ATOM 861 C CA . TRP A 1 102 ? 12.637 -3.328 -9.954 1.00 73.25 102 TRP A CA 1
ATOM 862 C C . TRP A 1 102 ? 12.944 -2.297 -11.044 1.00 73.25 102 TRP A C 1
ATOM 864 O O . TRP A 1 102 ? 13.990 -2.364 -11.676 1.00 73.25 102 TRP A O 1
ATOM 874 N N . GLY A 1 103 ? 12.101 -1.277 -11.211 1.00 68.75 103 GLY A N 1
ATOM 875 C CA . GLY A 1 103 ? 12.343 -0.220 -12.193 1.00 68.75 103 GLY A CA 1
ATOM 876 C C . GLY A 1 103 ? 13.596 0.633 -11.948 1.00 68.75 103 GLY A C 1
ATOM 877 O O . GLY A 1 103 ? 14.109 1.246 -12.882 1.00 68.75 103 GLY A O 1
ATOM 878 N N . PHE A 1 104 ? 14.103 0.690 -10.713 1.00 67.00 104 PHE A N 1
ATOM 879 C CA . PHE A 1 104 ? 15.379 1.343 -10.408 1.00 67.00 104 PHE A CA 1
ATOM 880 C C . PHE A 1 104 ? 16.578 0.479 -10.791 1.00 67.00 104 PHE A C 1
ATOM 882 O O . PHE A 1 104 ? 17.515 0.988 -11.409 1.00 67.00 104 PHE A O 1
ATOM 889 N N . ASP A 1 105 ? 16.518 -0.802 -10.435 1.00 66.38 105 ASP A N 1
ATOM 890 C CA . ASP A 1 105 ? 17.627 -1.749 -10.568 1.00 66.38 105 ASP A CA 1
ATOM 891 C C . ASP A 1 105 ? 17.752 -2.329 -11.985 1.00 66.38 105 ASP A C 1
ATOM 893 O O . ASP A 1 105 ? 18.825 -2.742 -12.410 1.00 66.38 105 ASP A O 1
ATOM 897 N N . THR A 1 106 ? 16.666 -2.308 -12.764 1.00 66.25 106 THR A N 1
ATOM 898 C CA . THR A 1 106 ? 16.663 -2.901 -14.105 1.00 66.25 106 THR A CA 1
ATOM 899 C C . THR A 1 106 ? 17.480 -2.064 -15.087 1.00 66.25 106 THR A C 1
ATOM 901 O O . THR A 1 106 ? 17.237 -0.865 -15.298 1.00 66.25 106 THR A O 1
ATOM 904 N N . ASP A 1 107 ? 18.428 -2.727 -15.741 1.00 65.06 107 ASP A N 1
ATOM 905 C CA . ASP A 1 107 ? 18.993 -2.274 -17.001 1.00 65.06 107 ASP A CA 1
ATOM 906 C C . ASP A 1 107 ? 18.040 -2.698 -18.127 1.00 65.06 107 ASP A C 1
ATOM 908 O O . ASP A 1 107 ? 18.006 -3.852 -18.556 1.00 65.06 107 ASP A O 1
ATOM 912 N N . PHE A 1 108 ? 17.190 -1.766 -18.566 1.00 63.59 108 PHE A N 1
ATOM 913 C CA . PHE A 1 108 ? 16.132 -2.037 -19.548 1.00 63.59 108 PHE A CA 1
ATOM 914 C C . PHE A 1 108 ? 16.676 -2.519 -20.905 1.00 63.59 108 PHE A C 1
ATOM 916 O O . PHE A 1 108 ? 15.913 -3.062 -21.705 1.00 63.59 108 PHE A O 1
ATOM 923 N N . SER A 1 109 ? 17.985 -2.380 -21.139 1.00 56.84 109 SER A N 1
ATOM 924 C CA . SER A 1 109 ? 18.687 -2.880 -22.321 1.00 56.84 109 SER A CA 1
ATOM 925 C C . SER A 1 109 ? 18.786 -4.413 -22.387 1.00 56.84 109 SER A C 1
ATOM 927 O O . SER A 1 109 ? 18.852 -4.966 -23.485 1.00 56.84 109 SER A O 1
ATOM 929 N N . GLN A 1 110 ? 18.746 -5.115 -21.246 1.00 59.31 110 GLN A N 1
ATOM 930 C CA . GLN A 1 110 ? 18.884 -6.580 -21.177 1.00 59.31 110 GLN A CA 1
ATOM 931 C C . GLN A 1 110 ? 17.540 -7.329 -21.154 1.00 59.31 110 GLN A C 1
ATOM 933 O O . GLN A 1 110 ? 17.505 -8.560 -21.197 1.00 59.31 110 GLN A O 1
ATOM 938 N N . GLY A 1 111 ? 16.421 -6.598 -21.155 1.00 57.44 111 GLY A N 1
ATOM 939 C CA . GLY A 1 111 ? 15.086 -7.172 -21.017 1.00 57.44 111 GLY A CA 1
ATOM 940 C C . GLY A 1 111 ? 14.776 -7.638 -19.590 1.00 57.44 111 GLY A C 1
ATOM 941 O O . GLY A 1 111 ? 15.613 -7.620 -18.694 1.00 57.44 111 GLY A O 1
ATOM 942 N N . ILE A 1 112 ? 13.521 -8.030 -19.359 1.00 61.69 112 ILE A N 1
ATOM 943 C CA . ILE A 1 112 ? 13.062 -8.499 -18.047 1.00 61.69 112 ILE A CA 1
ATOM 944 C C . ILE A 1 112 ? 13.480 -9.963 -17.880 1.00 61.69 112 ILE A C 1
ATOM 946 O O . ILE A 1 112 ? 12.850 -10.847 -18.467 1.00 61.69 112 ILE A O 1
ATOM 950 N N . MET A 1 113 ? 14.506 -10.249 -17.075 1.00 65.00 113 MET A N 1
ATOM 951 C CA . MET A 1 113 ? 14.833 -11.635 -16.738 1.00 65.00 113 MET A CA 1
ATOM 952 C C . MET A 1 113 ? 13.801 -12.189 -15.745 1.00 65.00 113 MET A C 1
ATOM 954 O O . MET A 1 113 ? 13.649 -11.720 -14.619 1.00 65.00 113 MET A O 1
ATOM 958 N N . LEU A 1 114 ? 13.053 -13.209 -16.180 1.00 64.94 114 LEU A N 1
ATOM 959 C CA . LEU A 1 114 ? 12.027 -13.879 -15.371 1.00 64.94 114 LEU A CA 1
ATOM 960 C C . LEU A 1 114 ? 12.609 -14.503 -14.085 1.00 64.94 114 LEU A C 1
ATOM 962 O O . LEU A 1 114 ? 11.887 -14.652 -13.101 1.00 64.94 114 LEU A O 1
ATOM 966 N N . SER A 1 115 ? 13.903 -14.840 -14.085 1.00 68.50 115 SER A N 1
ATOM 967 C CA . SER A 1 115 ? 14.646 -15.367 -12.932 1.00 68.50 115 SER A CA 1
ATOM 968 C C . SER A 1 115 ? 14.660 -14.401 -11.750 1.00 68.50 115 SER A C 1
ATOM 970 O O . SER A 1 115 ? 14.315 -14.797 -10.638 1.00 68.50 115 SER A O 1
ATOM 972 N N . ASP A 1 116 ? 14.962 -13.130 -11.997 1.00 70.00 116 ASP A N 1
ATOM 973 C CA . ASP A 1 116 ? 15.132 -12.109 -10.953 1.00 70.00 116 ASP A CA 1
ATOM 974 C C . ASP A 1 116 ? 13.776 -11.773 -10.316 1.00 70.00 116 ASP A C 1
ATOM 976 O O . ASP A 1 116 ? 13.632 -11.540 -9.113 1.00 70.00 116 ASP A O 1
ATOM 980 N N . LEU A 1 117 ? 12.734 -11.840 -11.147 1.00 68.19 117 LEU A N 1
ATOM 981 C CA . LEU A 1 117 ? 11.336 -11.725 -10.754 1.00 68.19 117 LEU A CA 1
ATOM 982 C C . LEU A 1 117 ? 10.929 -12.843 -9.787 1.00 68.19 117 LEU A C 1
ATOM 984 O O . LEU A 1 117 ? 10.240 -12.590 -8.795 1.00 68.19 117 LEU A O 1
ATOM 988 N N . LEU A 1 118 ? 11.367 -14.073 -10.062 1.00 74.50 118 LEU A N 1
ATOM 989 C CA . LEU A 1 118 ? 11.061 -15.241 -9.244 1.00 74.50 118 LEU A CA 1
ATOM 990 C C . LEU A 1 118 ? 11.862 -15.272 -7.939 1.00 74.50 118 LEU A C 1
ATOM 992 O O . LEU A 1 118 ? 11.280 -15.645 -6.921 1.00 74.50 118 LEU A O 1
ATOM 996 N N . GLU A 1 119 ? 13.121 -14.829 -7.922 1.00 76.88 119 GLU A N 1
ATOM 997 C CA . GLU A 1 119 ? 13.943 -14.778 -6.700 1.00 76.88 119 GLU A CA 1
ATOM 998 C C . GLU A 1 119 ? 13.412 -13.791 -5.656 1.00 76.88 119 GLU A C 1
ATOM 1000 O O . GLU A 1 119 ? 13.402 -14.086 -4.458 1.00 76.88 119 GLU A O 1
ATOM 1005 N N . ILE A 1 120 ? 12.925 -12.627 -6.090 1.00 75.25 120 ILE A N 1
ATOM 1006 C CA . ILE A 1 120 ? 12.459 -11.578 -5.170 1.00 75.25 120 ILE A CA 1
ATOM 1007 C C . ILE A 1 120 ? 10.981 -11.797 -4.783 1.00 75.25 120 ILE A C 1
ATOM 1009 O O . ILE A 1 120 ? 10.538 -11.358 -3.714 1.00 75.25 120 ILE A O 1
ATOM 1013 N N . SER A 1 121 ? 10.218 -12.546 -5.594 1.00 79.81 121 SER A N 1
ATOM 1014 C CA . SER A 1 121 ? 8.794 -12.852 -5.366 1.00 79.81 121 SER A CA 1
ATOM 1015 C C . SER A 1 121 ? 8.436 -13.333 -3.949 1.00 79.81 121 SER A C 1
ATOM 1017 O O . SER A 1 121 ? 7.471 -12.800 -3.385 1.00 79.81 121 SER A O 1
ATOM 1019 N N . PRO A 1 122 ? 9.194 -14.234 -3.288 1.00 84.25 122 PRO A N 1
ATOM 1020 C CA . PRO A 1 122 ? 8.837 -14.721 -1.962 1.00 84.25 122 PRO A CA 1
ATOM 1021 C C . PRO A 1 122 ? 8.956 -13.617 -0.910 1.00 84.25 122 PRO A C 1
ATOM 1023 O O . PRO A 1 122 ? 8.080 -13.490 -0.056 1.00 84.25 122 PRO A O 1
ATOM 1026 N N . PHE A 1 123 ? 9.980 -12.761 -1.001 1.00 82.44 123 PHE A N 1
ATOM 1027 C CA . PHE A 1 123 ? 10.173 -11.645 -0.073 1.00 82.44 123 PHE A CA 1
ATOM 1028 C C . PHE A 1 123 ? 9.046 -10.615 -0.181 1.00 82.44 123 PHE A C 1
ATOM 1030 O O . PHE A 1 123 ? 8.523 -10.161 0.839 1.00 82.44 123 PHE A O 1
ATOM 1037 N N . ILE A 1 124 ? 8.613 -10.297 -1.404 1.00 82.00 124 ILE A N 1
ATOM 1038 C CA . ILE A 1 124 ? 7.500 -9.370 -1.671 1.00 82.00 124 ILE A CA 1
ATOM 1039 C C . ILE A 1 124 ? 6.205 -9.918 -1.078 1.00 82.00 124 ILE A C 1
ATOM 1041 O O . ILE A 1 124 ? 5.453 -9.185 -0.420 1.00 82.00 124 ILE A O 1
ATOM 1045 N N . ILE A 1 125 ? 5.956 -11.213 -1.296 1.00 85.94 125 ILE A N 1
ATOM 1046 C CA . ILE A 1 125 ? 4.765 -11.891 -0.797 1.00 85.94 125 ILE A CA 1
ATOM 1047 C C . ILE A 1 125 ? 4.773 -11.899 0.729 1.00 85.94 125 ILE A C 1
ATOM 1049 O O . ILE A 1 125 ? 3.819 -11.422 1.343 1.00 85.94 125 ILE A O 1
ATOM 1053 N N . ILE A 1 126 ? 5.865 -12.345 1.351 1.00 88.62 126 ILE A N 1
ATOM 1054 C CA . ILE A 1 126 ? 6.001 -12.410 2.812 1.00 88.62 126 ILE A CA 1
ATOM 1055 C C . ILE A 1 126 ? 5.836 -11.020 3.433 1.00 88.62 126 ILE A C 1
ATOM 1057 O O . ILE A 1 126 ? 5.037 -10.851 4.357 1.00 88.62 126 ILE A O 1
ATOM 1061 N N . PHE A 1 127 ? 6.515 -10.004 2.896 1.00 86.38 127 PHE A N 1
ATOM 1062 C CA . PHE A 1 127 ? 6.394 -8.630 3.383 1.00 86.38 127 PHE A CA 1
ATOM 1063 C C . PHE A 1 127 ? 4.962 -8.091 3.237 1.00 86.38 127 PHE A C 1
ATOM 1065 O O . PHE A 1 127 ? 4.452 -7.393 4.118 1.00 86.38 127 PHE A O 1
ATOM 1072 N N . GLY A 1 128 ? 4.271 -8.447 2.153 1.00 86.12 128 GLY A N 1
ATOM 1073 C CA . GLY A 1 128 ? 2.894 -8.017 1.891 1.00 86.12 128 GLY A CA 1
ATOM 1074 C C . GLY A 1 128 ? 1.889 -8.650 2.828 1.00 86.12 128 GLY A C 1
ATOM 1075 O O . GLY A 1 128 ? 1.023 -7.965 3.377 1.00 86.12 128 GLY A O 1
ATOM 1076 N N . LEU A 1 129 ? 2.050 -9.948 3.065 1.00 90.38 129 LEU A N 1
ATOM 1077 C CA . LEU A 1 129 ? 1.242 -10.681 4.024 1.00 90.38 129 LEU A CA 1
ATOM 1078 C C . LEU A 1 129 ? 1.463 -10.145 5.444 1.00 90.38 129 LEU A C 1
ATOM 1080 O O . LEU A 1 129 ? 0.496 -9.837 6.143 1.00 90.38 129 LEU A O 1
ATOM 1084 N N . PHE A 1 130 ? 2.722 -9.955 5.846 1.00 90.88 130 PHE A N 1
ATOM 1085 C CA . PHE A 1 130 ? 3.071 -9.470 7.180 1.00 90.88 130 PHE A CA 1
ATOM 1086 C C . PHE A 1 130 ? 2.588 -8.035 7.423 1.00 90.88 130 PHE A C 1
ATOM 1088 O O . PHE A 1 130 ? 1.946 -7.751 8.435 1.00 90.88 130 PHE A O 1
ATOM 1095 N N . SER A 1 131 ? 2.823 -7.124 6.477 1.00 87.75 131 SER A N 1
ATOM 1096 C CA . SER A 1 131 ? 2.348 -5.738 6.581 1.00 87.75 131 SER A CA 1
ATOM 1097 C C . SER A 1 131 ? 0.817 -5.649 6.608 1.00 87.75 131 SER A C 1
ATOM 1099 O O . SER A 1 131 ? 0.260 -4.872 7.392 1.00 87.75 131 SER A O 1
ATOM 1101 N N . GLY A 1 132 ? 0.129 -6.473 5.811 1.00 87.69 132 GLY A N 1
ATOM 1102 C CA . GLY A 1 132 ? -1.325 -6.605 5.836 1.00 87.69 132 GLY A CA 1
ATOM 1103 C C . GLY A 1 132 ? -1.840 -7.107 7.184 1.00 87.69 132 GLY A C 1
ATOM 1104 O O . GLY A 1 132 ? -2.785 -6.528 7.727 1.00 87.69 132 GLY A O 1
ATOM 1105 N N . TRP A 1 133 ? -1.193 -8.131 7.747 1.00 90.38 133 TRP A N 1
ATOM 1106 C CA . TRP A 1 133 ? -1.531 -8.697 9.054 1.00 90.38 133 TRP A CA 1
ATOM 1107 C C . TRP A 1 133 ? -1.376 -7.662 10.170 1.00 90.38 133 TRP A C 1
ATOM 1109 O O . TRP A 1 133 ? -2.331 -7.388 10.894 1.00 90.38 133 TRP A O 1
ATOM 1119 N N . VAL A 1 134 ? -0.214 -7.005 10.260 1.00 90.31 134 VAL A N 1
ATOM 1120 C CA . VAL A 1 134 ? 0.062 -5.981 11.283 1.00 90.31 134 VAL A CA 1
ATOM 1121 C C . VAL A 1 134 ? -0.963 -4.846 11.228 1.00 90.31 134 VAL A C 1
ATOM 1123 O O . VAL A 1 134 ? -1.441 -4.378 12.262 1.00 90.31 134 VAL A O 1
ATOM 1126 N N . GLN A 1 135 ? -1.326 -4.391 10.027 1.00 89.50 135 GLN A N 1
ATOM 1127 C CA . GLN A 1 135 ? -2.329 -3.338 9.877 1.00 89.50 135 GLN A CA 1
ATOM 1128 C C . GLN A 1 135 ? -3.739 -3.799 10.234 1.00 89.50 135 GLN A C 1
ATOM 1130 O O . GLN A 1 135 ? -4.501 -3.004 10.784 1.00 89.50 135 GLN A O 1
ATOM 1135 N N . TRP A 1 136 ? -4.092 -5.046 9.919 1.00 90.81 136 TRP A N 1
ATOM 1136 C CA . TRP A 1 136 ? -5.365 -5.621 10.338 1.00 90.81 136 TRP A CA 1
ATOM 1137 C C . TRP A 1 136 ? -5.457 -5.642 11.862 1.00 90.81 136 TRP A C 1
ATOM 1139 O O . TRP A 1 136 ? -6.403 -5.085 12.415 1.00 90.81 136 TRP A O 1
ATOM 1149 N N . SER A 1 137 ? -4.441 -6.192 12.534 1.00 90.00 137 SER A N 1
ATOM 1150 C CA . SER A 1 137 ? -4.394 -6.279 13.996 1.00 90.00 137 SER A CA 1
ATOM 1151 C C . SER A 1 137 ? -4.546 -4.910 14.658 1.00 90.00 137 SER A C 1
ATOM 1153 O O . SER A 1 137 ? -5.389 -4.757 15.536 1.00 90.00 137 SER A O 1
ATOM 1155 N N . LYS A 1 138 ? -3.822 -3.889 14.178 1.00 88.94 138 LYS A N 1
ATOM 1156 C CA . LYS A 1 138 ? -3.935 -2.519 14.711 1.00 88.94 138 LYS A CA 1
ATOM 1157 C C . LYS A 1 138 ? -5.344 -1.938 14.576 1.00 88.94 138 LYS A C 1
ATOM 1159 O O . LYS A 1 138 ? -5.849 -1.318 15.504 1.00 88.94 138 LYS A O 1
ATOM 1164 N N . ARG A 1 139 ? -5.998 -2.121 13.425 1.00 87.06 139 ARG A N 1
ATOM 1165 C CA . ARG A 1 139 ? -7.359 -1.596 13.207 1.00 87.06 139 ARG A CA 1
ATOM 1166 C C . ARG A 1 139 ? -8.416 -2.366 13.995 1.00 87.06 139 ARG A C 1
ATOM 1168 O O . ARG A 1 139 ? -9.443 -1.796 14.361 1.00 87.06 139 ARG A O 1
ATOM 1175 N N . GLU A 1 140 ? -8.183 -3.652 14.228 1.00 88.94 140 GLU A N 1
ATOM 1176 C CA . GLU A 1 140 ? -9.046 -4.473 15.070 1.00 88.94 140 GLU A CA 1
ATOM 1177 C C . GLU A 1 140 ? -8.972 -4.015 16.531 1.00 88.94 140 GLU A C 1
ATOM 1179 O O . GLU A 1 140 ? -10.009 -3.804 17.158 1.00 88.94 140 GLU A O 1
ATOM 1184 N N . GLU A 1 141 ? -7.763 -3.762 17.035 1.00 88.50 141 GLU A N 1
ATOM 1185 C CA . GLU A 1 141 ? -7.519 -3.209 18.370 1.00 88.50 141 GLU A CA 1
ATOM 1186 C C . GLU A 1 141 ? -8.195 -1.838 18.553 1.00 88.50 141 GLU A C 1
ATOM 1188 O O . GLU A 1 141 ? -8.966 -1.653 19.495 1.00 88.50 141 GLU A O 1
ATOM 1193 N N . GLU A 1 142 ? -8.034 -0.918 17.591 1.00 87.00 142 GLU A N 1
ATOM 1194 C CA . GLU A 1 142 ? -8.704 0.395 17.607 1.00 87.00 142 GLU A CA 1
ATOM 1195 C C . GLU A 1 142 ? -10.240 0.288 17.690 1.00 87.00 142 GLU A C 1
ATOM 1197 O O . GLU A 1 142 ? -10.896 1.105 18.345 1.00 87.00 142 GLU A O 1
ATOM 1202 N N . LEU A 1 143 ? -10.827 -0.707 17.015 1.00 87.12 143 LEU A N 1
ATOM 1203 C CA . LEU A 1 143 ? -12.271 -0.942 17.015 1.00 87.12 143 LEU A CA 1
ATOM 1204 C C . LEU A 1 143 ? -12.748 -1.554 18.339 1.00 87.12 143 LEU A C 1
ATOM 1206 O O . LEU A 1 143 ? -13.828 -1.202 18.824 1.00 87.12 143 LEU A O 1
ATOM 1210 N N . ILE A 1 144 ? -11.953 -2.446 18.932 1.00 87.19 144 ILE A N 1
ATOM 1211 C CA . ILE A 1 144 ? -12.227 -3.016 20.254 1.00 87.19 144 ILE A CA 1
ATOM 1212 C C . ILE A 1 144 ? -12.216 -1.899 21.301 1.00 87.19 144 ILE A C 1
ATOM 1214 O O . ILE A 1 144 ? -13.217 -1.722 21.996 1.00 87.19 144 ILE A O 1
ATOM 1218 N N . GLU A 1 145 ? -11.157 -1.090 21.362 1.00 86.38 145 GLU A N 1
ATOM 1219 C CA . GLU A 1 145 ? -11.053 0.027 22.313 1.00 86.38 145 GLU A CA 1
ATOM 1220 C C . GLU A 1 145 ? -12.241 0.994 22.234 1.00 86.38 145 GLU A C 1
ATOM 1222 O O . GLU A 1 145 ? -12.733 1.489 23.252 1.00 86.38 145 GLU A O 1
ATOM 1227 N N . GLU A 1 146 ? -12.708 1.287 21.020 1.00 83.56 146 GLU A N 1
ATOM 1228 C CA . GLU A 1 146 ? -13.829 2.195 20.818 1.00 83.56 146 GLU A CA 1
ATOM 1229 C C . GLU A 1 146 ? -15.150 1.592 21.308 1.00 83.56 146 GLU A C 1
ATOM 1231 O O . GLU A 1 146 ? -15.886 2.259 22.037 1.00 83.56 146 GLU A O 1
ATOM 1236 N N . ASN A 1 147 ? -15.417 0.317 21.009 1.00 83.69 147 ASN A N 1
ATOM 1237 C CA . ASN A 1 147 ? -16.593 -0.383 21.534 1.00 83.69 147 ASN A CA 1
ATOM 1238 C C . ASN A 1 147 ? -16.584 -0.449 23.070 1.00 83.69 147 ASN A C 1
ATOM 1240 O O . ASN A 1 147 ? -17.633 -0.275 23.693 1.00 83.69 147 ASN A O 1
ATOM 1244 N N . TYR A 1 148 ? -15.412 -0.658 23.681 1.00 81.69 148 TYR A N 1
ATOM 1245 C CA . TYR A 1 148 ? -15.252 -0.607 25.135 1.00 81.69 148 TYR A CA 1
ATOM 1246 C C . TYR A 1 148 ? -15.616 0.781 25.678 1.00 81.69 148 TYR A C 1
ATOM 1248 O O . TYR A 1 148 ? -16.471 0.880 26.555 1.00 81.69 148 TYR A O 1
ATOM 1256 N N . LYS A 1 149 ? -15.064 1.868 25.123 1.00 78.69 149 LYS A N 1
ATOM 1257 C CA . LYS A 1 149 ? -15.388 3.239 25.570 1.00 78.69 149 LYS A CA 1
ATOM 1258 C C . LYS A 1 149 ? -16.885 3.549 25.519 1.00 78.69 149 LYS A C 1
ATOM 1260 O O . LYS A 1 149 ? -17.409 4.105 26.478 1.00 78.69 149 LYS A O 1
ATOM 1265 N N . TYR A 1 150 ? -17.577 3.150 24.452 1.00 74.50 150 TYR A N 1
ATOM 1266 C CA . TYR A 1 150 ? -19.022 3.370 24.329 1.00 74.50 150 TYR A CA 1
ATOM 1267 C C . TYR A 1 150 ? -19.855 2.528 25.305 1.00 74.50 150 TYR A C 1
ATOM 1269 O O . TYR A 1 150 ? -20.923 2.971 25.722 1.00 74.50 150 TYR A O 1
ATOM 1277 N N . LYS A 1 151 ? -19.382 1.333 25.683 1.00 75.31 151 LYS A N 1
ATOM 1278 C CA . LYS A 1 151 ? -20.092 0.441 26.612 1.00 75.31 151 LYS A CA 1
ATOM 1279 C C . LYS A 1 151 ? -20.071 0.941 28.063 1.00 75.31 151 LYS A C 1
ATOM 1281 O O . LYS A 1 151 ? -21.001 0.638 28.793 1.00 75.31 151 LYS A O 1
ATOM 1286 N N . PHE A 1 152 ? -19.045 1.695 28.462 1.00 69.12 152 PHE A N 1
ATOM 1287 C CA . PHE A 1 152 ? -18.876 2.209 29.832 1.00 69.12 152 PHE A CA 1
ATOM 1288 C C . PHE A 1 152 ? -19.224 3.701 29.995 1.00 69.12 152 PHE A C 1
ATOM 1290 O O . PHE A 1 152 ? -19.033 4.262 31.069 1.00 69.12 152 PHE A O 1
ATOM 1297 N N . GLN A 1 153 ? -19.697 4.359 28.932 1.00 61.81 153 GLN A N 1
ATOM 1298 C CA . GLN A 1 153 ? -20.186 5.746 28.964 1.00 61.81 153 GLN A CA 1
ATOM 1299 C C . GLN A 1 153 ? -21.719 5.862 28.910 1.00 61.81 153 GLN A C 1
ATOM 1301 O O . GLN A 1 153 ? -22.238 6.974 28.994 1.00 61.81 153 GLN A O 1
ATOM 1306 N N . LYS A 1 154 ? -22.428 4.741 28.753 1.00 49.12 154 LYS A N 1
ATOM 1307 C CA . LYS A 1 154 ? -23.877 4.631 28.954 1.00 49.12 154 LYS A CA 1
ATOM 1308 C C . LYS A 1 154 ? -24.152 4.036 30.324 1.00 49.12 154 LYS A C 1
ATOM 1310 O O . LYS A 1 154 ? -25.184 4.430 30.901 1.00 49.12 154 LYS A O 1
#

Radius of gyration: 20.06 Å; chains: 1; bounding box: 45×41×54 Å

Secondary structure (DSSP, 8-state):
-HHHHHHHHHHHHHHHHHHHHHHHHHHHHHHHHHH--HHHHHHHHHHHHHHHHHHHHHHHSPPPPHHHHHHHHHHHHTT-HHHHIIIIIIIIIIHHHHHHHHHHH--GGG---HHHHHHHHHHHHHHHHHHHHHHHHHHHHHHHHHHHHHHS--

Sequence (154 aa):
MKSKKITVRKKVTWFINSLIIFLFIVLFLREGLQKNDPVSLFFYFTVGVILISLIFKSLKNKPETKEQRLEKWKLIRKRGVYYYIFTRGLLGYSVPIWLIAWGFDTDFSQGIMLSDLLEISPFIIIFGLFSGWVQWSKREEELIEENYKYKFQK

Foldseek 3Di:
DVVVVVVVVVVVVLVVVLVVLVVVLVVLCVVLVVLPDPVLVVVSVVVSVVSVVVNVVVVPDDPDDPVRVLVVVVVQCVVPLVSQLVVCQLVVPLVVVVVVVCSVPDPPVVPDDVVVVVVCVVVSSVRSNVRSNVVNVVSVVVNVVVVVVVVVVD

Organism: NCBI:txid1305675